Protein AF-A0AAD9MU98-F1 (afdb_monomer)

Mean predicted aligned error: 8.56 Å

Nearest PDB structures (foldseek):
  5gw0-assembly2_D  TM=6.874E-01  e=5.493E+00  Homo sapiens
  5gw1-assembly1_B  TM=6.381E-01  e=5.174E+00  Homo sapiens
  5gw1-assembly2_C  TM=6.685E-01  e=7.410E+00  Homo sapiens
  5gw0-assembly3_E  TM=6.194E-01  e=9.995E+00  Homo sapiens

Solvent-accessible surface area (backbone atoms only — not comparable to full-atom values): 6358 Å² total; per-residue (Å²): 106,73,67,58,41,62,71,50,72,59,38,47,68,55,52,50,51,52,53,50,74,76,44,54,69,76,52,57,78,64,63,69,60,66,70,58,52,35,49,50,36,54,50,53,33,53,74,73,44,72,76,62,73,92,41,71,69,54,54,50,52,48,61,71,31,45,78,71,46,66,48,79,74,97,75,62,46,63,33,36,79,49,65,59,41,90,86,37,95,70,63,47,72,46,81,42,40,66,64,72,75,62,76,121

Organism: NCBI:txid53620

Radius of gyration: 15.43 Å; Cα contacts (8 Å, |Δi|>4): 94; chains: 1; bounding box: 37×34×40 Å

Structure (mmCIF, N/CA/C/O backbone):
data_AF-A0AAD9MU98-F1
#
_entry.id   AF-A0AAD9MU98-F1
#
loop_
_atom_site.group_PDB
_atom_site.id
_atom_site.type_symbol
_atom_site.label_atom_id
_atom_site.label_alt_id
_atom_site.label_comp_id
_atom_site.label_asym_id
_atom_site.label_entity_id
_atom_site.label_seq_id
_atom_site.pdbx_PDB_ins_code
_atom_site.Cartn_x
_atom_site.Cartn_y
_atom_site.Cartn_z
_atom_site.occupancy
_atom_site.B_iso_or_equiv
_atom_site.auth_seq_id
_atom_site.auth_comp_id
_atom_site.auth_asym_id
_atom_site.auth_atom_id
_atom_site.pdbx_PDB_model_num
ATOM 1 N N . MET A 1 1 ? -11.567 8.431 10.703 1.00 61.28 1 MET A N 1
ATOM 2 C CA . MET A 1 1 ? -10.617 7.685 9.839 1.00 61.28 1 MET A CA 1
ATOM 3 C C . MET A 1 1 ? -10.166 8.453 8.604 1.00 61.28 1 MET A C 1
ATOM 5 O O . MET A 1 1 ? -8.969 8.453 8.360 1.00 61.28 1 MET A O 1
ATOM 9 N N . LYS A 1 2 ? -11.061 9.072 7.814 1.00 62.72 2 LYS A N 1
ATOM 10 C CA . LYS A 1 2 ? -10.670 9.731 6.552 1.00 62.72 2 LYS A CA 1
ATOM 11 C C . LYS A 1 2 ? -9.611 10.828 6.759 1.00 62.72 2 LYS A C 1
ATOM 13 O O . LYS A 1 2 ? -8.580 10.783 6.101 1.00 62.72 2 LYS A O 1
ATOM 18 N N . ASP A 1 3 ? -9.810 11.704 7.746 1.00 66.31 3 ASP A N 1
ATOM 19 C CA . ASP A 1 3 ? -8.863 12.786 8.073 1.00 66.31 3 ASP A CA 1
ATOM 20 C C . ASP A 1 3 ? -7.540 12.282 8.664 1.00 66.31 3 ASP A C 1
ATOM 22 O O . ASP A 1 3 ? -6.466 12.770 8.320 1.00 66.31 3 ASP A O 1
ATOM 26 N N . THR A 1 4 ? -7.595 11.258 9.520 1.00 68.06 4 THR A N 1
ATOM 27 C CA . THR A 1 4 ? -6.397 10.607 10.075 1.00 68.06 4 THR A CA 1
ATOM 28 C C . THR A 1 4 ? -5.571 9.945 8.972 1.00 68.06 4 THR A C 1
ATOM 30 O O . THR A 1 4 ? -4.346 10.023 8.972 1.00 68.06 4 THR A O 1
ATOM 33 N N . ALA A 1 5 ? -6.239 9.316 8.000 1.00 64.00 5 ALA A N 1
ATOM 34 C CA . ALA A 1 5 ? -5.587 8.667 6.874 1.00 64.00 5 ALA A CA 1
ATOM 35 C C . ALA A 1 5 ? -4.899 9.679 5.947 1.00 64.00 5 ALA A C 1
ATOM 37 O O . ALA A 1 5 ? -3.783 9.415 5.516 1.00 64.00 5 ALA A O 1
ATOM 38 N N . THR A 1 6 ? -5.512 10.827 5.652 1.00 64.62 6 THR A N 1
ATOM 39 C CA . THR A 1 6 ? -4.933 11.830 4.739 1.00 64.62 6 THR A CA 1
ATOM 40 C C . THR A 1 6 ? -3.820 12.665 5.367 1.00 64.62 6 THR A C 1
ATOM 42 O O . THR A 1 6 ? -2.912 13.071 4.650 1.00 64.62 6 THR A O 1
ATOM 45 N N . ARG A 1 7 ? -3.858 12.911 6.684 1.00 67.25 7 ARG A N 1
ATOM 46 C CA . ARG A 1 7 ? -2.889 13.786 7.376 1.00 67.25 7 ARG A CA 1
ATOM 47 C C . ARG A 1 7 ? -1.725 13.058 8.044 1.00 67.25 7 ARG A C 1
ATOM 49 O O . ARG A 1 7 ? -0.737 13.692 8.395 1.00 67.25 7 ARG A O 1
ATOM 56 N N . SER A 1 8 ? -1.836 11.751 8.263 1.00 68.56 8 SER A N 1
ATOM 57 C CA . SER A 1 8 ? -0.763 10.975 8.888 1.00 68.56 8 SER A CA 1
ATOM 58 C C . SER A 1 8 ? 0.346 10.651 7.884 1.00 68.56 8 SER A C 1
ATOM 60 O O . SER A 1 8 ? 0.057 10.312 6.737 1.00 68.56 8 SER A O 1
ATOM 62 N N . PHE A 1 9 ? 1.599 10.661 8.342 1.00 70.56 9 PHE A N 1
ATOM 63 C CA . PHE A 1 9 ? 2.763 10.141 7.608 1.00 70.56 9 PHE A CA 1
ATOM 64 C C . PHE A 1 9 ? 3.076 8.671 7.948 1.00 70.56 9 PHE A C 1
ATOM 66 O O . PHE A 1 9 ? 3.962 8.069 7.350 1.00 70.56 9 PHE A O 1
ATOM 73 N N . GLY A 1 10 ? 2.351 8.068 8.898 1.00 78.44 10 GLY A N 1
ATOM 74 C CA . GLY A 1 10 ? 2.568 6.681 9.313 1.00 78.44 10 GLY A CA 1
ATOM 75 C C . GLY A 1 10 ? 2.104 5.670 8.263 1.00 78.44 10 GLY A C 1
ATOM 76 O O . GLY A 1 10 ? 1.226 5.959 7.447 1.00 78.44 10 GLY A O 1
ATOM 77 N N . ARG A 1 11 ? 2.648 4.454 8.294 1.00 82.94 11 ARG A N 1
ATOM 78 C CA . ARG A 1 11 ? 2.184 3.346 7.444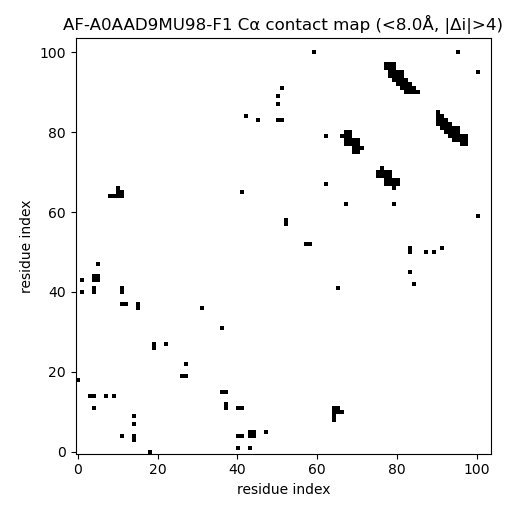 1.00 82.94 11 ARG A CA 1
ATOM 79 C C . ARG A 1 11 ? 0.734 2.976 7.777 1.00 82.94 11 ARG A C 1
ATOM 81 O O . ARG A 1 11 ? 0.310 3.161 8.921 1.00 82.94 11 ARG A O 1
ATOM 88 N N . PRO A 1 12 ? -0.036 2.395 6.838 1.00 83.62 12 PRO A N 1
ATOM 89 C CA . PRO A 1 12 ? -1.437 2.051 7.078 1.00 83.62 12 PRO A CA 1
ATOM 90 C C . PRO A 1 12 ? -1.665 1.225 8.350 1.00 83.62 12 PRO A C 1
ATOM 92 O O . PRO A 1 12 ? -2.608 1.499 9.084 1.00 83.62 12 PRO A O 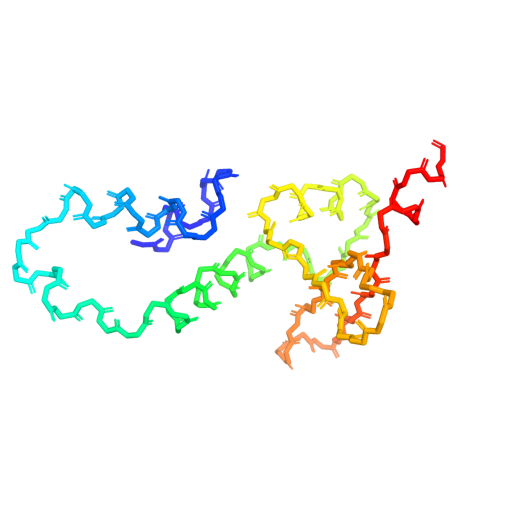1
ATOM 95 N N . TYR A 1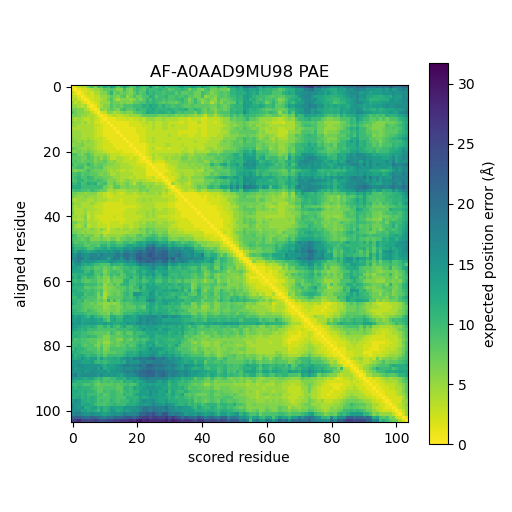 13 ? -0.788 0.264 8.661 1.00 84.06 13 TYR A N 1
ATOM 96 C CA . TYR A 1 13 ? -0.908 -0.520 9.894 1.00 84.06 13 TYR A CA 1
ATOM 97 C C . TYR A 1 13 ? -0.700 0.322 11.166 1.00 84.06 13 TYR A C 1
ATOM 99 O O . TYR A 1 13 ? -1.371 0.072 12.161 1.00 84.06 13 TYR A O 1
ATOM 107 N N . GLN A 1 14 ? 0.187 1.324 11.136 1.00 85.38 14 GLN A N 1
ATOM 108 C CA . GLN A 1 14 ? 0.461 2.201 12.281 1.00 85.38 14 GLN A CA 1
ATOM 109 C C . GLN A 1 14 ? -0.747 3.086 12.580 1.00 85.38 14 GLN A C 1
ATOM 111 O O . GLN A 1 14 ? -1.132 3.224 13.734 1.00 85.38 14 GLN A O 1
ATOM 116 N N . ILE A 1 15 ? -1.395 3.614 11.536 1.00 84.75 15 ILE A N 1
ATOM 117 C CA . ILE A 1 15 ? -2.640 4.377 11.684 1.00 84.75 15 ILE A CA 1
ATOM 118 C C . ILE A 1 15 ? -3.739 3.498 12.277 1.00 84.75 15 ILE A C 1
ATOM 120 O O . ILE A 1 15 ? -4.454 3.937 13.170 1.00 84.75 15 ILE A O 1
ATOM 124 N N . LEU A 1 16 ? -3.886 2.261 11.787 1.00 86.44 16 LEU A N 1
ATOM 125 C CA . LEU A 1 16 ? -4.899 1.343 12.310 1.00 86.44 16 LEU A CA 1
ATOM 126 C C . LEU A 1 16 ? -4.644 1.008 13.777 1.00 86.44 16 LEU A C 1
ATOM 128 O O . LEU A 1 16 ? -5.583 1.042 14.561 1.00 86.44 16 LEU A O 1
ATOM 132 N N . LEU A 1 17 ? -3.393 0.721 14.147 1.00 85.94 17 LEU A N 1
ATOM 133 C CA . LEU A 1 17 ? -3.022 0.467 15.537 1.00 85.94 17 LEU A CA 1
ATOM 134 C C . LEU A 1 17 ? -3.324 1.673 16.422 1.00 85.94 17 LEU A C 1
ATOM 136 O O . LEU A 1 17 ? -3.933 1.500 17.468 1.00 85.94 17 LEU A O 1
ATOM 140 N N . GLN A 1 18 ? -2.962 2.881 15.989 1.00 85.88 18 GLN A N 1
ATOM 141 C CA . GLN A 1 18 ? -3.257 4.095 16.744 1.00 85.88 18 GLN A CA 1
ATOM 142 C C . GLN A 1 18 ? -4.767 4.274 16.953 1.00 85.88 18 GLN A C 1
ATOM 144 O O . GLN A 1 18 ? -5.216 4.450 18.081 1.00 85.88 18 GLN A O 1
ATOM 149 N N . VAL A 1 19 ? -5.560 4.142 15.885 1.00 84.69 19 VAL A N 1
ATOM 150 C CA . VAL A 1 19 ? -7.024 4.244 15.969 1.00 84.69 19 VAL A CA 1
ATOM 151 C C . VAL A 1 19 ? -7.599 3.177 16.899 1.00 84.69 19 VAL A C 1
ATOM 153 O O . VAL A 1 19 ? -8.485 3.487 17.686 1.00 84.69 19 VAL A O 1
ATOM 156 N N . LEU A 1 20 ? -7.106 1.938 16.836 1.00 85.12 20 LEU A N 1
ATOM 157 C CA . LEU A 1 20 ? -7.557 0.846 17.702 1.00 85.12 20 LEU A CA 1
ATOM 158 C C . LEU A 1 20 ? -7.214 1.084 19.176 1.00 85.12 20 LEU A C 1
ATOM 160 O O . LEU A 1 20 ? -8.043 0.809 20.035 1.00 85.12 20 LEU A O 1
ATOM 164 N N . LEU A 1 21 ? -6.021 1.606 19.467 1.00 86.56 21 LEU A N 1
ATOM 165 C CA . LEU A 1 21 ? -5.588 1.923 20.831 1.00 86.56 21 LEU A CA 1
ATOM 166 C C . LEU A 1 21 ? -6.408 3.060 21.455 1.00 86.56 21 LEU A C 1
ATOM 168 O O . LEU A 1 21 ? -6.629 3.066 22.661 1.00 86.56 21 LEU A O 1
ATOM 172 N N . GLU A 1 22 ? -6.871 4.003 20.636 1.00 86.12 22 GLU A N 1
ATOM 173 C CA . GLU A 1 22 ? -7.696 5.141 21.058 1.00 86.12 22 GLU A CA 1
ATOM 174 C C . GLU A 1 22 ? -9.209 4.826 21.041 1.00 86.12 22 GLU A C 1
ATOM 176 O O . GLU A 1 22 ? -10.026 5.658 21.438 1.00 86.12 22 GLU A O 1
ATOM 181 N N . SER A 1 23 ? -9.606 3.636 20.575 1.00 85.88 23 SER A N 1
ATOM 182 C CA . SER A 1 23 ? -11.009 3.245 20.397 1.00 85.88 23 SER A CA 1
ATOM 183 C C . SER A 1 23 ? -11.562 2.425 21.561 1.00 85.88 23 SER A C 1
ATOM 185 O O . SER A 1 23 ? -10.841 1.769 22.310 1.00 85.88 23 SER A O 1
ATOM 187 N N . SER A 1 24 ? -12.891 2.415 21.691 1.00 87.44 24 SER A N 1
ATOM 188 C CA . SER A 1 24 ? -13.568 1.559 22.665 1.00 87.44 24 SER A CA 1
ATOM 189 C C . SER A 1 24 ? -13.518 0.083 22.259 1.00 87.44 24 SER A C 1
ATOM 191 O O . SER A 1 24 ? -13.446 -0.263 21.078 1.00 87.44 24 SER A O 1
ATOM 193 N N . TYR A 1 25 ? -13.646 -0.807 23.246 1.00 83.94 25 TYR A N 1
ATOM 194 C CA . TYR A 1 25 ? -13.656 -2.256 23.023 1.00 83.94 25 TYR A CA 1
ATOM 195 C C . TYR A 1 25 ? -14.694 -2.694 21.975 1.00 83.94 25 TYR A C 1
ATOM 197 O O . TYR A 1 25 ? -14.379 -3.487 21.093 1.00 83.94 25 TYR A O 1
ATOM 205 N N . ALA A 1 26 ? -15.901 -2.119 22.011 1.00 84.25 26 ALA A N 1
ATOM 206 C CA . ALA A 1 26 ? -16.967 -2.406 21.047 1.00 84.25 26 ALA A CA 1
ATOM 207 C C . ALA A 1 26 ? -16.623 -2.003 19.599 1.00 84.25 26 ALA A C 1
ATOM 209 O O . ALA A 1 26 ? -17.143 -2.591 18.652 1.00 84.25 26 ALA A O 1
ATOM 210 N N . VAL A 1 27 ? -15.757 -1.006 19.404 1.00 80.50 27 VAL A N 1
ATOM 211 C CA . VAL A 1 27 ? -15.259 -0.629 18.073 1.00 80.50 27 VAL A CA 1
ATOM 212 C C . VAL A 1 27 ? -14.171 -1.604 17.627 1.00 80.50 27 VAL A C 1
ATOM 214 O O . VAL A 1 27 ? -14.177 -2.044 16.478 1.00 80.50 27 VAL A O 1
ATOM 217 N N . CYS A 1 28 ? -13.282 -2.006 18.538 1.00 80.44 28 CYS A N 1
ATOM 218 C CA . CYS A 1 28 ? -12.220 -2.971 18.256 1.00 80.44 28 CYS A CA 1
ATOM 219 C C . CYS A 1 28 ? -12.768 -4.353 17.868 1.00 80.44 28 CYS A C 1
ATOM 221 O O . CYS A 1 28 ? -12.250 -4.977 16.944 1.00 80.44 28 CYS A O 1
ATOM 223 N N . THR A 1 29 ? -13.845 -4.819 18.509 1.00 81.69 29 THR A N 1
ATOM 224 C CA . THR A 1 29 ? -14.485 -6.106 18.178 1.00 81.69 29 THR A CA 1
ATOM 225 C C . THR A 1 29 ? -15.188 -6.099 16.820 1.00 81.69 29 THR A C 1
ATOM 227 O O . THR A 1 29 ? -15.306 -7.146 16.190 1.00 81.69 29 THR A O 1
ATOM 230 N N . ASN A 1 30 ? -15.597 -4.925 16.332 1.00 81.62 30 ASN A N 1
ATOM 231 C CA .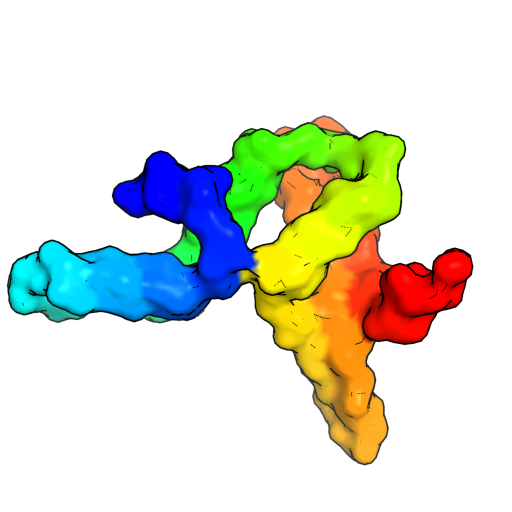 ASN A 1 30 ? -16.271 -4.747 15.043 1.00 81.62 30 ASN A CA 1
ATOM 232 C C . ASN A 1 30 ? -15.346 -4.217 13.937 1.00 81.62 30 ASN A C 1
ATOM 234 O O . ASN A 1 30 ? -15.811 -3.864 12.855 1.00 81.62 30 ASN A O 1
ATOM 238 N N . PHE A 1 31 ? -14.035 -4.155 14.181 1.00 75.56 31 PHE A N 1
ATOM 239 C CA . PHE A 1 31 ? -13.090 -3.487 13.286 1.00 75.56 31 PHE A CA 1
ATOM 240 C C . PHE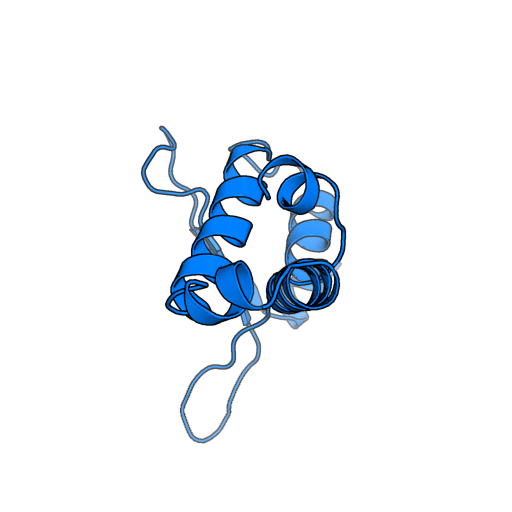 A 1 31 ? -12.984 -4.140 11.896 1.00 75.56 31 PHE A C 1
ATOM 242 O O . PHE A 1 31 ? -12.545 -3.501 10.941 1.00 75.56 31 PHE A O 1
ATOM 249 N N . GLY A 1 32 ? -13.428 -5.390 11.745 1.00 81.12 32 GLY A N 1
ATOM 250 C CA . GLY A 1 32 ? -13.440 -6.100 10.468 1.00 81.12 32 GLY A CA 1
ATOM 251 C C . GLY A 1 32 ? -12.047 -6.545 10.009 1.00 81.12 32 GLY A C 1
ATOM 252 O O . GLY A 1 32 ? -11.097 -6.617 10.787 1.00 81.12 32 GLY A O 1
ATOM 253 N N . GLN A 1 33 ? -11.916 -6.887 8.724 1.00 84.81 33 GLN A N 1
ATOM 254 C CA . GLN A 1 33 ? -10.666 -7.425 8.177 1.00 84.81 33 GLN A CA 1
ATOM 255 C C . GLN A 1 33 ? -9.574 -6.351 8.058 1.00 84.81 33 GLN A C 1
ATOM 257 O O . GLN A 1 33 ? -9.698 -5.400 7.279 1.00 84.81 33 GLN A O 1
ATOM 262 N N . LEU A 1 34 ? -8.454 -6.569 8.756 1.00 82.56 34 LEU A N 1
ATOM 263 C CA . LEU A 1 34 ? -7.303 -5.661 8.806 1.00 82.56 34 LEU A CA 1
ATOM 264 C C . LEU A 1 34 ? -6.820 -5.236 7.408 1.00 82.56 34 LEU A C 1
ATOM 266 O O . LEU A 1 34 ? -6.602 -4.051 7.156 1.00 82.56 34 LEU A O 1
ATOM 270 N N . ASP A 1 35 ? -6.697 -6.178 6.472 1.00 79.56 35 ASP A N 1
ATOM 271 C CA . ASP A 1 35 ? -6.204 -5.891 5.120 1.00 79.56 35 ASP A CA 1
ATOM 272 C C . ASP A 1 35 ? -7.183 -5.078 4.274 1.00 79.56 35 ASP A C 1
ATOM 274 O O . ASP A 1 35 ? -6.765 -4.308 3.403 1.00 79.56 35 ASP A O 1
ATOM 278 N N . SER A 1 36 ? -8.487 -5.211 4.531 1.00 82.12 36 SER A N 1
ATOM 279 C CA . SER A 1 36 ? -9.498 -4.350 3.916 1.00 82.12 36 SER A CA 1
ATOM 280 C C . SER A 1 36 ? -9.323 -2.909 4.393 1.00 82.12 36 SER A C 1
ATOM 282 O O . SER A 1 36 ? -9.209 -1.993 3.580 1.00 82.12 36 SER A O 1
ATOM 284 N N . ASN A 1 37 ? -9.150 -2.710 5.701 1.00 84.62 37 ASN A N 1
ATOM 285 C CA . ASN A 1 37 ? -8.939 -1.381 6.271 1.00 84.62 37 ASN A CA 1
ATOM 286 C C . ASN A 1 37 ? -7.617 -0.748 5.816 1.00 84.62 37 ASN A C 1
ATOM 288 O O . ASN A 1 37 ? -7.598 0.426 5.442 1.00 84.62 37 ASN A O 1
ATOM 292 N N . LYS A 1 38 ? -6.523 -1.524 5.744 1.00 83.50 38 LYS A N 1
ATOM 293 C CA . LYS A 1 38 ? -5.255 -1.046 5.164 1.00 83.50 38 LYS A CA 1
ATOM 294 C C . LYS A 1 38 ? -5.449 -0.607 3.711 1.00 83.50 38 LYS A C 1
ATOM 296 O O . LYS A 1 38 ? -4.961 0.454 3.325 1.00 83.50 38 LYS A O 1
ATOM 301 N N . ARG A 1 39 ? -6.175 -1.387 2.897 1.00 81.38 39 ARG A N 1
ATOM 302 C CA . ARG A 1 39 ? -6.512 -1.015 1.509 1.00 81.38 39 ARG A CA 1
ATOM 303 C C . ARG A 1 39 ? -7.340 0.271 1.445 1.00 81.38 39 ARG A C 1
ATOM 305 O O . ARG A 1 39 ? -7.019 1.134 0.631 1.00 81.38 39 ARG A O 1
ATOM 312 N N . SER A 1 40 ? -8.329 0.437 2.319 1.00 82.75 40 SER A N 1
ATOM 313 C CA . SER A 1 40 ? -9.154 1.650 2.392 1.00 82.75 40 SER A CA 1
ATOM 314 C C . SER A 1 40 ? -8.349 2.895 2.768 1.00 82.75 40 SER A C 1
ATOM 316 O O . SER A 1 40 ? -8.539 3.945 2.153 1.00 82.75 40 SER A O 1
ATOM 318 N N . ILE A 1 41 ? -7.401 2.787 3.707 1.00 83.25 41 ILE A N 1
ATOM 319 C CA . ILE A 1 41 ? -6.475 3.879 4.053 1.00 83.25 41 ILE A CA 1
ATOM 320 C C . ILE A 1 41 ? -5.616 4.255 2.847 1.00 83.25 41 ILE A C 1
ATOM 322 O O . ILE A 1 41 ? -5.562 5.430 2.480 1.00 83.25 41 ILE A O 1
ATOM 326 N N . ARG A 1 42 ? -4.990 3.265 2.195 1.00 79.38 42 ARG A N 1
ATOM 327 C CA . ARG A 1 42 ? -4.171 3.494 0.995 1.00 79.38 42 ARG A CA 1
ATOM 328 C C . ARG A 1 42 ? -4.981 4.178 -0.104 1.00 79.38 42 ARG A C 1
ATOM 330 O O . ARG A 1 42 ? -4.527 5.171 -0.657 1.00 79.38 42 ARG A O 1
ATOM 337 N N . ARG A 1 43 ? -6.199 3.698 -0.385 1.00 77.06 43 ARG A N 1
ATOM 338 C CA . ARG A 1 43 ? -7.083 4.292 -1.401 1.00 77.06 43 ARG A CA 1
ATOM 339 C C . ARG A 1 43 ? -7.486 5.720 -1.037 1.00 77.06 43 ARG A C 1
ATOM 341 O O . ARG A 1 43 ? -7.413 6.593 -1.889 1.00 77.06 43 ARG A O 1
ATOM 348 N N . THR A 1 44 ? -7.843 5.970 0.222 1.00 79.31 44 THR A N 1
ATOM 349 C CA . THR A 1 44 ? -8.206 7.313 0.704 1.00 79.31 44 THR A CA 1
ATOM 350 C C . THR A 1 44 ? -7.061 8.305 0.522 1.00 79.31 44 THR A C 1
ATOM 352 O O . THR A 1 44 ? -7.288 9.400 0.017 1.00 79.31 44 THR A O 1
ATOM 355 N N . ARG A 1 45 ? -5.833 7.910 0.885 1.00 77.69 45 ARG A N 1
ATOM 356 C CA . ARG A 1 45 ? -4.632 8.719 0.648 1.00 77.69 45 ARG A CA 1
ATOM 357 C C . ARG A 1 45 ? -4.437 8.996 -0.831 1.00 77.69 45 ARG A C 1
ATOM 359 O O . ARG A 1 45 ? -4.299 10.147 -1.204 1.00 77.69 45 ARG A O 1
ATOM 366 N N . ARG A 1 46 ? -4.507 7.964 -1.672 1.00 72.19 46 ARG A N 1
ATOM 367 C CA . ARG A 1 46 ? -4.337 8.099 -3.127 1.00 72.19 46 ARG A CA 1
ATOM 368 C C . ARG A 1 46 ? -5.365 9.033 -3.759 1.00 72.19 46 ARG A C 1
ATOM 370 O O . ARG A 1 46 ? -4.991 9.833 -4.597 1.00 72.19 46 ARG A O 1
ATOM 377 N N . CYS A 1 47 ? -6.626 8.990 -3.327 1.00 69.69 47 CYS A N 1
ATOM 378 C CA . CYS A 1 47 ? -7.648 9.925 -3.805 1.00 69.69 47 CYS A CA 1
ATOM 379 C C . CYS A 1 47 ? -7.388 11.382 -3.389 1.00 69.69 47 CYS A C 1
ATOM 381 O O . CYS A 1 47 ? -7.954 12.283 -3.999 1.00 69.69 47 CYS A O 1
ATOM 383 N N . ALA A 1 48 ? -6.586 11.613 -2.348 1.00 68.75 48 ALA A N 1
ATOM 384 C CA . ALA A 1 48 ? -6.157 12.948 -1.942 1.00 68.75 48 ALA A CA 1
ATOM 385 C C . ALA A 1 48 ? -4.895 13.421 -2.687 1.00 68.75 48 ALA A C 1
ATOM 387 O O . ALA A 1 48 ? -4.496 14.570 -2.514 1.00 68.75 48 ALA A O 1
ATOM 388 N N . LEU A 1 49 ? -4.269 12.558 -3.493 1.00 64.44 49 LEU A N 1
ATOM 389 C CA . LEU A 1 49 ? -3.075 12.889 -4.261 1.00 64.44 49 LEU A CA 1
ATOM 390 C C . LEU A 1 49 ? -3.430 13.275 -5.703 1.00 64.44 49 LEU A C 1
ATOM 392 O O . LEU A 1 49 ? -4.438 12.804 -6.240 1.00 64.44 49 LEU A O 1
ATOM 396 N N . PRO A 1 50 ? -2.589 14.104 -6.344 1.00 60.81 50 PRO A N 1
ATOM 397 C CA . PRO A 1 50 ? -2.638 14.335 -7.782 1.00 60.81 50 PRO A CA 1
ATOM 398 C C . PRO A 1 50 ? -2.686 13.017 -8.568 1.00 60.81 50 PRO A C 1
ATOM 400 O O . PRO A 1 50 ? -1.968 12.069 -8.240 1.00 60.81 50 PRO A O 1
ATOM 403 N N . LYS A 1 51 ? -3.547 12.959 -9.594 1.00 63.28 51 LYS A N 1
ATOM 404 C CA . LYS A 1 51 ? -3.714 11.775 -10.459 1.00 63.28 51 LYS A CA 1
ATOM 405 C C . LYS A 1 51 ? -2.457 11.471 -11.277 1.00 63.28 51 LYS A C 1
ATOM 407 O O . LYS A 1 51 ? -2.199 10.300 -11.546 1.00 63.28 51 LYS A O 1
ATOM 412 N N . ASP A 1 52 ? -1.679 12.509 -11.567 1.00 60.53 52 ASP A N 1
ATOM 413 C CA . ASP A 1 52 ? -0.365 12.429 -12.185 1.00 60.53 52 ASP A CA 1
ATOM 414 C C . ASP A 1 52 ? 0.708 12.804 -11.153 1.00 60.53 52 ASP A C 1
ATOM 416 O O . ASP A 1 52 ? 0.639 13.870 -10.531 1.00 60.53 52 ASP A O 1
ATOM 420 N N . PRO A 1 53 ? 1.696 11.932 -10.886 1.00 61.09 53 PRO A N 1
ATOM 421 C CA . PRO A 1 53 ? 2.834 12.307 -10.070 1.00 61.09 53 PRO A CA 1
ATOM 422 C C . PRO A 1 53 ? 3.738 13.242 -10.880 1.00 61.09 53 PRO A C 1
ATOM 424 O O . PRO A 1 53 ? 4.670 12.798 -11.539 1.00 61.09 53 PRO A O 1
ATOM 427 N N . ASP A 1 54 ? 3.493 14.549 -10.781 1.00 63.47 54 ASP A N 1
ATOM 428 C CA . ASP A 1 54 ? 4.268 15.587 -11.486 1.00 63.47 54 ASP A CA 1
ATOM 429 C C . ASP A 1 54 ? 5.758 15.637 -11.082 1.00 63.47 54 ASP A C 1
ATOM 431 O O . ASP A 1 54 ? 6.545 16.385 -11.659 1.00 63.47 54 ASP A O 1
ATOM 435 N N . SER A 1 55 ? 6.176 14.872 -10.062 1.00 65.88 55 SER A N 1
ATOM 436 C CA . SER A 1 55 ? 7.564 14.840 -9.594 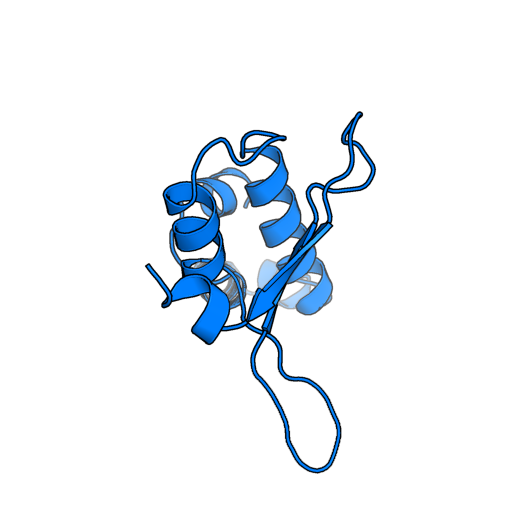1.00 65.88 55 SER A CA 1
ATOM 437 C C . SER A 1 55 ? 7.967 13.526 -8.918 1.00 65.88 55 SER A C 1
ATOM 439 O O . SER A 1 55 ? 7.172 12.849 -8.262 1.00 65.88 55 SER A O 1
ATOM 441 N N . LEU A 1 56 ? 9.263 13.210 -9.001 1.00 65.44 56 LEU A N 1
ATOM 442 C CA . LEU A 1 56 ? 9.912 12.101 -8.288 1.00 65.44 56 LEU A CA 1
ATOM 443 C C . LEU A 1 56 ? 9.750 12.209 -6.766 1.00 65.44 56 LEU A C 1
ATOM 445 O O . LEU A 1 56 ? 9.495 11.207 -6.102 1.00 65.44 56 LEU A O 1
ATOM 449 N N . SER A 1 57 ? 9.798 13.423 -6.214 1.00 67.38 57 SER A N 1
ATOM 450 C CA . SER A 1 57 ? 9.572 13.695 -4.788 1.00 67.38 57 SER A CA 1
ATOM 451 C C . SER A 1 57 ? 8.218 13.175 -4.293 1.00 67.38 57 SER A C 1
ATOM 453 O O . SER A 1 57 ? 8.098 12.716 -3.157 1.00 67.38 57 SER A O 1
ATOM 455 N N . HIS A 1 58 ? 7.201 13.193 -5.157 1.00 70.62 58 HIS A N 1
ATOM 456 C CA . HIS A 1 58 ? 5.868 12.684 -4.850 1.00 70.62 58 HIS A CA 1
ATOM 457 C C . HIS A 1 58 ? 5.846 11.146 -4.786 1.00 70.62 58 HIS A C 1
ATOM 459 O O . HIS A 1 58 ? 5.290 10.564 -3.851 1.00 70.62 58 HIS A O 1
ATOM 465 N N . LEU A 1 59 ? 6.524 10.481 -5.723 1.00 70.38 59 LEU A N 1
ATOM 466 C CA . LEU A 1 59 ? 6.749 9.032 -5.692 1.00 70.38 59 LEU A CA 1
ATOM 467 C C . LEU A 1 59 ? 7.554 8.607 -4.457 1.00 70.38 59 LEU A C 1
ATOM 469 O O . LEU A 1 59 ? 7.191 7.639 -3.791 1.00 70.38 59 LEU A O 1
ATOM 473 N N . ILE A 1 60 ? 8.586 9.370 -4.098 1.00 70.25 60 ILE A N 1
ATOM 474 C CA . ILE A 1 60 ? 9.382 9.138 -2.889 1.00 70.25 60 ILE A CA 1
ATOM 475 C C . ILE A 1 60 ? 8.492 9.237 -1.643 1.00 70.25 60 ILE A C 1
ATOM 477 O O . ILE A 1 60 ? 8.470 8.307 -0.838 1.00 70.25 60 ILE A O 1
ATOM 481 N N . TRP A 1 61 ? 7.682 10.291 -1.505 1.00 72.06 61 TRP A N 1
ATOM 482 C CA . TRP A 1 61 ? 6.764 10.434 -0.368 1.00 72.06 61 TRP A CA 1
ATOM 483 C C . TRP A 1 61 ? 5.785 9.253 -0.243 1.00 72.06 61 TRP A C 1
ATOM 485 O O . TRP A 1 61 ? 5.565 8.722 0.850 1.00 72.06 61 TRP A O 1
ATOM 495 N N . LEU A 1 62 ? 5.248 8.779 -1.368 1.00 70.88 62 LEU A N 1
ATOM 496 C CA . LEU A 1 62 ? 4.393 7.594 -1.417 1.00 70.88 62 LEU A CA 1
ATOM 497 C C . LEU A 1 62 ? 5.120 6.318 -0.966 1.00 70.88 62 LEU A C 1
ATOM 499 O O . LEU A 1 62 ? 4.576 5.553 -0.173 1.00 70.88 62 LEU A O 1
ATOM 503 N N . THR A 1 63 ? 6.360 6.105 -1.412 1.00 70.62 63 THR A N 1
ATOM 504 C CA . THR A 1 63 ? 7.160 4.928 -1.018 1.00 70.62 63 THR A CA 1
ATOM 505 C C . THR A 1 63 ? 7.564 4.928 0.458 1.00 70.62 63 THR A C 1
ATOM 507 O O . THR A 1 63 ? 7.799 3.863 1.026 1.00 70.62 63 THR A O 1
ATOM 510 N N . LEU A 1 64 ? 7.651 6.105 1.087 1.00 68.56 64 LEU A N 1
ATOM 511 C CA . LEU A 1 64 ? 7.970 6.248 2.510 1.00 68.56 64 LEU A CA 1
ATOM 512 C C . LEU A 1 64 ? 6.754 5.968 3.403 1.00 68.56 64 LEU A C 1
ATOM 514 O O . LEU A 1 64 ? 6.898 5.451 4.513 1.00 68.56 64 LEU A O 1
ATOM 518 N N . THR A 1 65 ? 5.558 6.307 2.921 1.00 70.25 65 THR A N 1
ATOM 519 C CA . THR A 1 65 ? 4.311 6.272 3.702 1.00 70.25 65 THR A CA 1
ATOM 520 C C . THR A 1 65 ? 3.452 5.029 3.450 1.00 70.25 65 THR A C 1
ATOM 522 O O . THR A 1 65 ? 2.524 4.758 4.220 1.00 70.25 65 THR A O 1
ATOM 525 N N . ASP A 1 66 ? 3.748 4.254 2.407 1.00 73.56 66 ASP A N 1
ATOM 526 C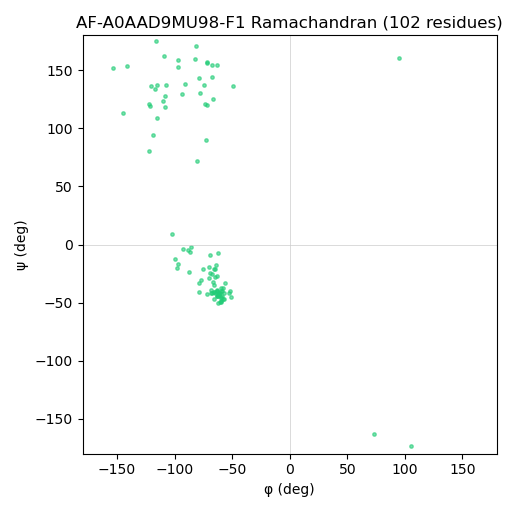 CA . ASP A 1 66 ? 3.099 2.980 2.087 1.00 73.56 66 ASP A CA 1
ATOM 527 C C . ASP A 1 66 ? 4.112 1.814 2.169 1.00 73.56 66 ASP A C 1
ATOM 529 O O . ASP A 1 66 ? 5.287 1.986 2.499 1.00 73.56 66 ASP A O 1
ATOM 533 N N . GLU A 1 67 ? 3.636 0.584 1.994 1.00 74.62 67 GLU A N 1
ATOM 534 C CA . GLU A 1 67 ? 4.433 -0.625 2.219 1.00 74.62 67 GLU A CA 1
ATOM 535 C C . GLU A 1 67 ? 5.097 -1.126 0.931 1.00 74.62 67 GLU A C 1
ATOM 537 O O . GLU A 1 67 ? 4.440 -1.342 -0.092 1.00 74.62 67 GLU A O 1
ATOM 542 N N . TRP A 1 68 ? 6.405 -1.378 1.019 1.00 83.25 68 TRP A N 1
ATOM 543 C CA . TRP A 1 68 ? 7.137 -2.155 0.025 1.00 83.25 68 TRP A CA 1
ATOM 544 C C . TRP A 1 68 ? 6.680 -3.612 0.066 1.00 83.25 68 TRP A C 1
ATOM 546 O O . TRP A 1 68 ? 6.367 -4.159 1.126 1.00 83.25 68 TRP A O 1
ATOM 556 N N . LYS A 1 69 ? 6.643 -4.236 -1.106 1.00 84.12 69 LYS A N 1
ATOM 557 C CA . LYS A 1 69 ? 6.342 -5.652 -1.289 1.00 84.12 69 LYS A CA 1
ATOM 558 C C . LYS A 1 69 ? 7.599 -6.393 -1.706 1.00 84.12 69 LYS A C 1
ATOM 560 O O . LYS A 1 69 ? 8.549 -5.790 -2.195 1.00 84.12 69 LYS A O 1
ATOM 565 N N . THR A 1 70 ? 7.563 -7.707 -1.560 1.00 87.88 70 THR A N 1
ATOM 566 C CA . THR A 1 70 ? 8.659 -8.589 -1.947 1.00 87.88 70 THR A CA 1
ATOM 567 C C . THR A 1 70 ? 8.151 -9.582 -2.985 1.00 87.88 70 THR A C 1
ATOM 569 O O . THR A 1 70 ? 7.031 -10.085 -2.860 1.00 87.88 70 THR A O 1
ATOM 572 N N . THR A 1 71 ? 8.923 -9.824 -4.043 1.00 86.75 71 THR A N 1
ATOM 573 C CA . THR A 1 71 ? 8.616 -10.887 -5.009 1.00 86.75 71 THR A CA 1
ATOM 574 C C . THR A 1 71 ? 8.769 -12.263 -4.358 1.00 86.75 71 THR A C 1
ATOM 576 O O . THR A 1 71 ? 9.516 -12.420 -3.395 1.00 86.75 71 THR A O 1
ATOM 579 N N . GLY A 1 72 ? 8.057 -13.266 -4.875 1.00 88.38 72 GLY A N 1
ATOM 580 C CA . GLY A 1 72 ? 8.294 -14.665 -4.504 1.00 88.38 72 GLY A CA 1
ATOM 581 C C . GLY A 1 72 ? 9.472 -15.276 -5.271 1.00 88.38 72 GLY A C 1
ATOM 582 O O . GLY A 1 72 ? 9.952 -14.679 -6.235 1.00 88.38 72 GLY A O 1
ATOM 583 N N . GLY A 1 73 ? 9.884 -16.482 -4.871 1.00 89.88 73 GLY A N 1
ATOM 584 C CA . GLY A 1 73 ? 10.967 -17.248 -5.500 1.00 89.88 73 GLY A CA 1
ATOM 585 C C . GLY A 1 73 ? 12.263 -17.258 -4.686 1.00 89.88 73 GLY A C 1
ATOM 586 O O . GLY A 1 73 ? 12.295 -16.766 -3.559 1.00 89.88 73 GLY A O 1
ATOM 587 N N . ASP A 1 74 ? 13.316 -17.826 -5.277 1.00 89.06 74 ASP A N 1
ATOM 588 C CA . ASP A 1 74 ? 14.601 -18.074 -4.604 1.00 89.06 74 ASP A CA 1
ATOM 589 C C . ASP A 1 74 ? 15.453 -16.801 -4.408 1.00 89.06 74 ASP A C 1
ATOM 591 O O . ASP A 1 74 ? 16.303 -16.765 -3.523 1.00 89.06 74 ASP A O 1
ATOM 595 N N . ASP A 1 75 ? 15.198 -15.739 -5.188 1.00 88.81 75 ASP A N 1
ATOM 596 C CA . ASP A 1 75 ? 15.819 -14.406 -5.051 1.00 88.81 75 ASP A CA 1
ATOM 597 C C . ASP A 1 75 ? 14.736 -13.322 -4.845 1.00 88.81 75 ASP A C 1
ATOM 599 O O . ASP A 1 75 ? 14.306 -12.665 -5.803 1.00 88.81 75 ASP A O 1
ATOM 603 N N . PRO A 1 76 ? 14.209 -13.163 -3.617 1.00 87.31 76 PRO A N 1
ATOM 604 C CA . PRO A 1 76 ? 13.163 -12.192 -3.318 1.00 87.31 76 PRO A CA 1
ATOM 605 C C . PRO A 1 76 ? 13.667 -10.749 -3.458 1.00 87.31 76 PRO A C 1
ATOM 607 O O . PRO A 1 76 ? 14.613 -10.330 -2.793 1.00 87.31 76 PRO A O 1
ATOM 610 N N . ARG A 1 77 ? 12.976 -9.939 -4.270 1.00 85.62 77 ARG A N 1
ATOM 611 C CA . ARG A 1 77 ? 13.310 -8.527 -4.505 1.00 85.62 77 ARG A CA 1
ATOM 612 C C . ARG A 1 77 ? 12.231 -7.593 -3.991 1.00 85.62 77 ARG A C 1
ATOM 614 O O . ARG A 1 77 ? 11.039 -7.817 -4.203 1.00 85.62 77 ARG A O 1
ATOM 621 N N . SER A 1 78 ? 12.665 -6.511 -3.351 1.00 87.44 78 SER A N 1
ATOM 622 C CA . SER A 1 78 ? 11.778 -5.455 -2.867 1.00 87.44 78 SER A CA 1
ATOM 623 C C . SER A 1 78 ? 11.335 -4.537 -4.003 1.00 87.44 78 SER A C 1
ATOM 625 O O . SER A 1 78 ? 12.156 -4.012 -4.759 1.00 87.44 78 SER A O 1
ATOM 627 N N . PHE A 1 79 ? 10.030 -4.300 -4.089 1.00 86.50 79 PHE A N 1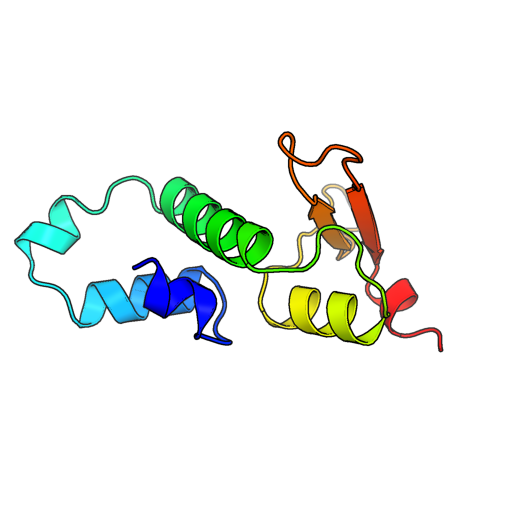
ATOM 628 C CA . PHE A 1 79 ? 9.427 -3.373 -5.036 1.00 86.50 79 PHE A CA 1
ATOM 629 C C . PHE A 1 79 ? 8.265 -2.603 -4.406 1.00 86.50 79 PHE A C 1
ATOM 631 O O . PHE A 1 79 ? 7.592 -3.066 -3.484 1.00 86.50 79 PHE A O 1
ATOM 638 N N . PHE A 1 80 ? 8.008 -1.420 -4.940 1.00 84.25 80 PHE A N 1
ATOM 639 C CA . PHE A 1 80 ? 6.839 -0.618 -4.650 1.00 84.25 80 PHE A CA 1
ATOM 640 C C . PHE A 1 80 ? 5.895 -0.639 -5.852 1.00 84.25 80 PHE A C 1
ATOM 642 O O . PHE A 1 80 ? 6.330 -0.544 -7.000 1.00 84.25 80 PHE A O 1
ATOM 649 N N . LEU A 1 81 ? 4.596 -0.777 -5.579 1.00 82.00 81 LEU A N 1
ATOM 650 C CA . LEU A 1 81 ? 3.548 -0.740 -6.593 1.00 82.00 81 LEU A CA 1
ATOM 651 C C . LEU A 1 81 ? 2.653 0.469 -6.349 1.00 82.00 81 LEU A C 1
ATOM 653 O O . LEU A 1 81 ? 1.841 0.480 -5.416 1.00 82.00 81 LEU A O 1
ATOM 657 N N . TYR A 1 82 ? 2.769 1.445 -7.236 1.00 77.69 82 TYR A N 1
ATOM 658 C CA . TYR A 1 82 ? 1.822 2.537 -7.336 1.00 77.69 82 TYR A CA 1
ATOM 659 C C . TYR A 1 82 ? 0.712 2.175 -8.323 1.00 77.69 82 TYR A C 1
ATOM 661 O O . TYR A 1 82 ? 0.966 1.610 -9.381 1.00 77.69 82 TYR A O 1
ATOM 669 N N . ASP A 1 83 ? -0.521 2.516 -7.969 1.00 78.25 83 ASP A N 1
ATOM 670 C CA . ASP A 1 83 ? -1.696 2.395 -8.830 1.00 78.25 83 ASP A CA 1
ATOM 671 C C . ASP A 1 83 ? -2.603 3.582 -8.505 1.00 78.25 83 ASP A C 1
ATOM 673 O O . ASP A 1 83 ? -3.114 3.660 -7.376 1.00 78.25 83 ASP A O 1
ATOM 677 N N . SER A 1 84 ? -2.765 4.504 -9.464 1.00 72.69 84 SER A N 1
ATOM 678 C CA . SER A 1 84 ? -3.607 5.702 -9.323 1.00 72.69 84 SER A CA 1
ATOM 679 C C . SER A 1 84 ? -5.104 5.370 -9.265 1.00 72.69 84 SER A C 1
ATOM 681 O O . SER A 1 84 ? -5.920 6.203 -8.870 1.00 72.69 84 SER A O 1
ATOM 683 N N . GLY A 1 85 ? -5.461 4.109 -9.525 1.00 70.44 85 GLY A N 1
ATOM 684 C CA . GLY A 1 85 ? -6.782 3.553 -9.297 1.00 70.44 85 GLY A CA 1
ATOM 685 C C . GLY A 1 85 ? -7.687 3.582 -10.533 1.00 70.44 85 GLY A C 1
ATOM 686 O O . GLY A 1 85 ? -7.464 4.339 -11.474 1.00 70.44 85 GLY A O 1
ATOM 687 N N . PRO A 1 86 ? -8.743 2.751 -10.532 1.00 70.62 86 PRO A N 1
ATOM 688 C CA . PRO A 1 86 ? -9.610 2.541 -11.694 1.00 70.62 86 PRO A CA 1
ATOM 689 C C . PRO A 1 86 ? -10.496 3.743 -12.045 1.00 70.62 86 PRO A C 1
ATOM 691 O O . PRO A 1 86 ? -10.964 3.831 -13.169 1.00 70.62 86 PRO A O 1
ATOM 694 N N . GLU A 1 87 ? -10.711 4.665 -11.103 1.00 68.50 87 GLU A N 1
ATOM 695 C CA . GLU A 1 87 ? -11.533 5.873 -11.300 1.00 68.50 87 GLU A CA 1
ATOM 696 C C . GLU A 1 87 ? -10.738 7.041 -11.917 1.00 68.50 87 GLU A C 1
ATOM 698 O O . GLU A 1 87 ? -11.264 8.143 -12.111 1.00 68.50 87 GLU A O 1
ATOM 703 N N . SER A 1 88 ? -9.433 6.859 -12.152 1.00 64.31 88 SER A N 1
ATOM 704 C CA . SER A 1 88 ? -8.642 7.841 -12.888 1.00 64.31 88 SER A CA 1
ATOM 705 C C . SER A 1 88 ? -8.982 7.749 -14.372 1.00 64.31 88 SER A C 1
ATOM 707 O O . SER A 1 88 ? -9.082 6.651 -14.913 1.00 64.31 88 SER A O 1
ATOM 709 N N . ARG A 1 89 ? -9.137 8.904 -15.033 1.00 68.31 89 ARG A N 1
ATOM 710 C CA . ARG A 1 89 ? -9.343 8.969 -16.489 1.00 68.31 89 ARG A CA 1
ATOM 711 C C . ARG A 1 89 ? -8.169 8.313 -17.219 1.00 68.31 89 ARG A C 1
ATOM 713 O O . ARG A 1 89 ? -8.386 7.548 -18.149 1.00 68.31 89 ARG A O 1
ATOM 720 N N . ASP A 1 90 ? -6.969 8.554 -16.698 1.00 72.12 90 ASP A N 1
ATOM 721 C CA . ASP A 1 90 ? -5.717 7.952 -17.127 1.00 72.12 90 ASP A CA 1
ATOM 722 C C . ASP A 1 90 ? -5.159 7.173 -15.928 1.00 72.12 90 ASP A C 1
ATOM 724 O O . ASP A 1 90 ? -4.585 7.730 -14.986 1.00 72.12 90 ASP A O 1
ATOM 728 N N . ARG A 1 91 ? -5.459 5.871 -15.865 1.00 76.19 91 ARG A N 1
ATOM 729 C CA . ARG A 1 91 ? -4.964 5.003 -14.790 1.00 76.19 91 ARG A CA 1
ATOM 730 C C . ARG A 1 91 ? -3.482 4.728 -15.010 1.00 76.19 91 ARG A C 1
ATOM 732 O O . ARG A 1 91 ? -3.096 4.116 -16.001 1.00 76.19 91 ARG A O 1
ATOM 739 N N . VAL A 1 92 ? -2.674 5.103 -14.030 1.00 75.69 92 VAL A N 1
ATOM 740 C CA . VAL A 1 92 ? -1.224 4.935 -14.021 1.00 75.69 92 VAL A CA 1
ATOM 741 C C . VAL A 1 92 ? -0.872 3.843 -13.020 1.00 75.69 92 VAL A C 1
ATOM 743 O O . VAL A 1 92 ? -1.277 3.897 -11.858 1.00 75.69 92 VAL A O 1
ATOM 746 N N . ILE A 1 93 ? -0.102 2.853 -13.469 1.00 79.12 93 ILE A N 1
ATOM 747 C CA . ILE A 1 93 ? 0.448 1.791 -12.624 1.00 79.12 93 ILE A CA 1
ATOM 748 C C . ILE A 1 93 ? 1.969 1.847 -12.753 1.00 79.12 93 ILE A C 1
ATOM 750 O O . ILE A 1 93 ? 2.493 1.685 -13.852 1.00 79.12 93 ILE A O 1
ATOM 754 N N . LEU A 1 94 ? 2.676 2.079 -11.645 1.00 78.25 94 LEU A N 1
ATOM 755 C CA . LEU A 1 94 ? 4.140 2.139 -11.624 1.00 78.25 94 LEU A CA 1
ATOM 756 C C . LEU A 1 94 ? 4.700 1.034 -10.742 1.00 78.25 94 LEU A C 1
ATOM 758 O O . LEU A 1 94 ? 4.266 0.842 -9.605 1.00 78.25 94 LEU A O 1
ATOM 762 N N . PHE A 1 95 ? 5.714 0.358 -11.265 1.00 82.75 95 PHE A N 1
ATOM 763 C CA . PHE A 1 95 ? 6.518 -0.612 -10.540 1.00 82.75 95 PHE A CA 1
ATOM 764 C C . PHE A 1 95 ? 7.889 0.002 -10.301 1.00 82.75 95 PHE A C 1
ATOM 766 O O . PHE A 1 95 ? 8.594 0.335 -11.251 1.00 82.75 95 PHE A O 1
ATOM 773 N N . VAL A 1 96 ? 8.258 0.166 -9.034 1.00 82.56 96 VAL A N 1
ATOM 774 C CA . VAL A 1 96 ? 9.495 0.848 -8.652 1.00 82.56 96 VAL A CA 1
ATOM 775 C C . VAL A 1 96 ? 10.340 -0.093 -7.813 1.00 82.56 96 VAL A C 1
ATOM 777 O O . VAL A 1 96 ? 9.905 -0.565 -6.765 1.00 82.56 96 VAL A O 1
ATOM 780 N N . SER A 1 97 ? 11.553 -0.388 -8.270 1.00 85.31 97 SER A N 1
ATOM 781 C CA . SER A 1 97 ? 12.546 -1.076 -7.448 1.00 85.31 97 SER A CA 1
ATOM 782 C C . SER A 1 97 ? 13.259 -0.074 -6.545 1.00 85.31 97 SER A C 1
ATOM 784 O O . SER A 1 97 ? 13.301 1.124 -6.826 1.00 85.31 97 SER A O 1
ATOM 786 N N . GLN A 1 98 ? 13.866 -0.561 -5.466 1.00 79.00 98 GLN A N 1
ATOM 787 C CA . GLN A 1 98 ? 14.627 0.302 -4.562 1.00 79.00 98 GLN A CA 1
ATOM 788 C C . GLN A 1 98 ? 15.792 0.998 -5.287 1.00 79.00 98 GLN A C 1
ATOM 790 O O . GLN A 1 98 ? 16.029 2.183 -5.081 1.00 79.00 98 GLN A O 1
ATOM 795 N N . GLN A 1 99 ? 16.445 0.288 -6.212 1.00 78.25 99 GLN A N 1
ATOM 796 C CA . GLN A 1 99 ? 17.493 0.834 -7.079 1.00 78.25 99 GLN A CA 1
ATOM 797 C C . GLN A 1 99 ? 16.954 1.914 -8.025 1.00 78.25 99 GLN A C 1
ATOM 799 O O . GLN A 1 99 ? 17.584 2.954 -8.172 1.00 78.25 99 GLN A O 1
ATOM 804 N N . GLY A 1 100 ? 15.771 1.711 -8.614 1.00 70.62 100 G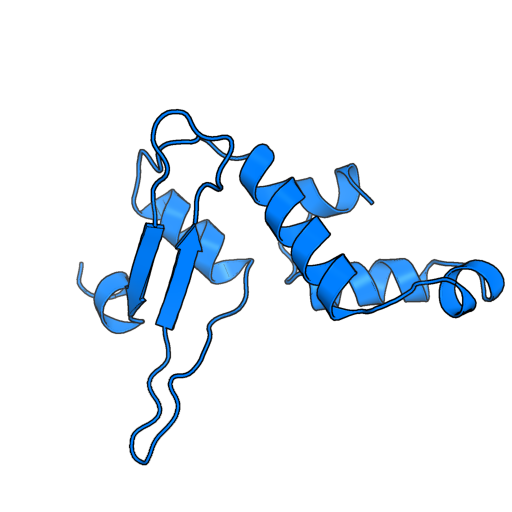LY A N 1
ATOM 805 C CA . GLY A 1 100 ? 15.138 2.700 -9.491 1.00 70.62 100 GLY A CA 1
ATOM 806 C C . GLY A 1 100 ? 14.744 3.997 -8.777 1.00 70.62 100 GLY A C 1
ATOM 807 O O . GLY A 1 100 ? 14.597 5.023 -9.428 1.00 70.62 100 GLY A O 1
ATOM 808 N N . LEU A 1 101 ? 14.605 3.965 -7.447 1.00 69.44 101 LEU A N 1
ATOM 809 C CA . LEU A 1 101 ? 14.379 5.155 -6.624 1.00 69.44 101 LEU A CA 1
ATOM 810 C C . LEU A 1 101 ? 15.691 5.846 -6.193 1.00 69.44 101 LEU A C 1
ATOM 812 O O . LEU A 1 101 ? 15.669 7.024 -5.858 1.00 69.44 101 LEU A O 1
ATOM 816 N N . GLN A 1 102 ? 16.810 5.111 -6.161 1.00 64.25 102 GLN A N 1
ATOM 817 C CA . GLN A 1 102 ? 18.123 5.584 -5.691 1.00 64.25 102 GLN A CA 1
ATOM 818 C C . GLN A 1 102 ? 19.062 6.036 -6.818 1.00 64.25 102 GLN A C 1
ATOM 820 O O . GLN A 1 102 ? 20.022 6.749 -6.547 1.00 64.25 102 GLN A O 1
ATOM 825 N N . GLN A 1 103 ? 18.831 5.608 -8.061 1.00 53.22 103 GLN A N 1
ATOM 826 C CA . GLN A 1 103 ? 19.626 6.023 -9.218 1.00 53.22 103 GLN A CA 1
ATOM 827 C C . GLN A 1 103 ? 19.180 7.399 -9.736 1.00 53.22 103 GLN A C 1
ATOM 829 O O . GLN A 1 103 ? 18.576 7.471 -10.804 1.00 53.22 103 GLN A O 1
ATOM 834 N N . GLN A 1 104 ? 19.483 8.462 -8.981 1.00 47.66 104 GLN A N 1
ATOM 835 C CA . GLN A 1 104 ? 19.731 9.825 -9.480 1.00 47.66 104 GLN A CA 1
ATOM 836 C C . GLN A 1 104 ? 20.757 10.527 -8.590 1.00 47.66 104 GLN A C 1
ATOM 838 O O . GLN A 1 104 ? 20.480 10.678 -7.380 1.00 47.66 104 GLN A O 1
#

Sequence (104 aa):
MKDTATRSFGRPYQILLQVLLESSYAVCTNFGQLDSNKRSIRRTRRCALPKDPDSLSHLIWLTLTDEWKTTGGDDPRSFFLYDSGPESRDRVILFVSQQGLQQQ

Secondary structure (DSSP, 8-state):
-HHHHHH--S-HHHHHHHHHHTS-HHHHHT---HHHHHHHHHHHHHHTS-SS--SHHHHHHHHHHS--EE--SSS--EEEEEE--TTSSS--EEEEEHHHHH--

pLDDT: mean 76.39, std 9.01, range [47.66, 89.88]

Foldseek 3Di:
DLVLLQPDLAEQVVSVVVCLVVDDPVCVVVVPDSVVSSVVSLLSNLVVDDLDPPDLVSVVSNPSRYDWDWDDDPDIFTWDWDWSDPPDPDIDIDIGGPVNSVVD